Protein AF-A0A7S1LS55-F1 (afdb_monomer)

pLDDT: mean 74.03, std 19.39, range [29.3, 93.5]

Solvent-accessible surface area (backbone atoms only — not comparable to full-atom values): 8726 Å² total; per-residue (Å²): 133,83,86,48,43,22,37,32,33,53,83,70,71,57,70,59,70,46,74,36,46,82,55,98,75,24,33,38,34,75,44,79,63,39,38,73,81,25,34,35,39,37,18,38,73,71,35,70,59,25,20,36,29,41,73,39,68,57,33,37,95,83,53,88,68,47,74,35,65,69,25,69,66,87,80,69,39,18,35,37,39,69,65,53,61,85,85,44,38,31,31,39,40,37,35,34,71,93,81,41,82,66,50,75,50,70,46,58,61,89,47,82,69,77,67,92,59,79,59,87,80,78,57,75,96,80,66,94,77,68,53,71,60,50,55,59,64,72,52,73,77,83,79,81,78,131

Structure (mmCIF, N/CA/C/O backbone):
data_AF-A0A7S1LS55-F1
#
_entry.id   AF-A0A7S1LS55-F1
#
loop_
_atom_site.group_PDB
_atom_site.id
_atom_site.type_symbol
_atom_site.label_atom_id
_atom_site.label_alt_id
_atom_site.label_comp_id
_atom_site.label_asym_id
_atom_site.label_entity_id
_atom_site.label_seq_id
_atom_site.pdbx_PDB_ins_code
_atom_site.Cartn_x
_atom_site.Cartn_y
_atom_site.Cartn_z
_atom_site.occupancy
_atom_site.B_iso_or_equiv
_atom_site.auth_seq_id
_atom_site.auth_comp_id
_atom_site.auth_asym_id
_atom_site.auth_atom_id
_atom_site.pdbx_PDB_model_num
ATOM 1 N N . MET A 1 1 ? 18.193 -0.496 -14.206 1.00 49.25 1 MET A N 1
ATOM 2 C CA . MET A 1 1 ? 17.376 0.625 -13.694 1.00 49.25 1 MET A CA 1
ATOM 3 C C . MET A 1 1 ? 16.596 0.085 -12.510 1.00 49.25 1 MET A C 1
ATOM 5 O O . MET A 1 1 ? 16.173 -1.061 -12.589 1.00 49.25 1 MET A O 1
ATOM 9 N N . ALA A 1 2 ? 16.525 0.814 -11.398 1.00 66.56 2 ALA A N 1
ATOM 10 C CA . ALA A 1 2 ? 15.700 0.396 -10.267 1.00 66.56 2 ALA A CA 1
ATOM 11 C C . ALA A 1 2 ? 14.230 0.672 -10.606 1.00 66.56 2 ALA A C 1
ATOM 13 O O . ALA A 1 2 ? 13.935 1.743 -11.135 1.00 66.56 2 ALA A O 1
ATOM 14 N N . ASP A 1 3 ? 13.346 -0.282 -10.327 1.00 82.81 3 ASP A N 1
ATOM 15 C CA . ASP A 1 3 ? 11.907 -0.099 -10.523 1.00 82.81 3 ASP A CA 1
ATOM 16 C C . ASP A 1 3 ? 11.391 1.005 -9.597 1.00 82.81 3 ASP A C 1
ATOM 18 O O . ASP A 1 3 ? 11.853 1.129 -8.455 1.00 82.81 3 ASP A O 1
ATOM 22 N N . LYS A 1 4 ? 10.433 1.806 -10.065 1.00 90.06 4 LYS A N 1
ATOM 23 C CA . LYS A 1 4 ? 9.734 2.763 -9.205 1.00 90.06 4 LYS A CA 1
ATOM 24 C C . LYS A 1 4 ? 8.381 2.199 -8.816 1.00 90.06 4 LYS A C 1
ATOM 26 O O . LYS A 1 4 ? 7.692 1.597 -9.633 1.00 90.06 4 LYS A O 1
ATOM 31 N N . PHE A 1 5 ? 7.989 2.402 -7.567 1.00 92.19 5 PHE A N 1
ATOM 32 C CA . PHE A 1 5 ? 6.660 2.037 -7.097 1.00 92.19 5 PHE A CA 1
ATOM 33 C C . PHE A 1 5 ? 5.943 3.283 -6.617 1.00 92.19 5 PHE A C 1
ATOM 35 O O . PHE A 1 5 ? 6.540 4.158 -5.993 1.00 92.19 5 PHE A O 1
ATOM 42 N N . TYR A 1 6 ? 4.656 3.347 -6.916 1.00 93.50 6 TYR A N 1
ATOM 43 C CA . TYR A 1 6 ? 3.782 4.445 -6.553 1.00 93.50 6 TYR A CA 1
ATOM 44 C C . TYR A 1 6 ? 2.569 3.887 -5.834 1.00 93.50 6 TYR A C 1
ATOM 46 O O . TYR A 1 6 ? 2.048 2.849 -6.225 1.00 93.50 6 TYR A O 1
ATOM 54 N N . ILE A 1 7 ? 2.095 4.570 -4.804 1.00 91.88 7 ILE A N 1
ATOM 55 C CA . ILE A 1 7 ? 0.824 4.265 -4.164 1.00 91.88 7 ILE A CA 1
ATOM 56 C C . ILE A 1 7 ? -0.259 5.173 -4.731 1.00 91.88 7 ILE A C 1
ATOM 58 O O . ILE A 1 7 ? -0.052 6.373 -4.903 1.00 91.88 7 ILE A O 1
ATOM 62 N N . VAL A 1 8 ? -1.421 4.602 -5.001 1.00 91.56 8 VAL A N 1
ATOM 63 C CA . VAL A 1 8 ? -2.639 5.333 -5.354 1.00 91.56 8 VAL A CA 1
ATOM 64 C C . VAL A 1 8 ? -3.723 4.964 -4.363 1.00 91.56 8 VAL A C 1
ATOM 66 O O . VAL A 1 8 ? -3.744 3.843 -3.855 1.00 91.56 8 VAL A O 1
ATOM 69 N N . SER A 1 9 ? -4.616 5.903 -4.071 1.00 89.06 9 SER A N 1
ATOM 70 C CA . SER A 1 9 ? -5.675 5.689 -3.089 1.00 89.06 9 SER A CA 1
ATOM 71 C C . SER A 1 9 ? -7.037 6.099 -3.623 1.00 89.06 9 SER A C 1
ATOM 73 O O . SER A 1 9 ? -7.148 6.997 -4.453 1.00 89.06 9 SER A O 1
ATOM 75 N N . SER A 1 10 ? -8.098 5.499 -3.094 1.00 87.94 10 SER A N 1
ATOM 76 C CA . SER A 1 10 ? -9.466 5.917 -3.402 1.00 87.94 10 SER A CA 1
ATOM 77 C C . SER A 1 10 ? -9.829 7.275 -2.787 1.00 87.94 10 SER A C 1
ATOM 79 O O . SER A 1 10 ? -10.863 7.840 -3.135 1.00 87.94 10 SER A O 1
ATOM 81 N N . LYS A 1 11 ? -8.995 7.819 -1.884 1.00 83.31 11 LYS A N 1
ATOM 82 C CA . LYS A 1 11 ? -9.228 9.084 -1.158 1.00 83.31 11 LYS A CA 1
ATOM 83 C C . LYS A 1 11 ? -9.503 10.270 -2.055 1.00 83.31 11 LYS A C 1
ATOM 85 O O . LYS A 1 11 ? -10.341 11.107 -1.742 1.00 83.31 11 LYS A O 1
ATOM 90 N N . ASP A 1 12 ? -8.819 10.314 -3.174 1.00 81.75 12 ASP A N 1
ATOM 91 C CA . ASP A 1 12 ? -8.899 11.383 -4.150 1.00 81.75 12 ASP A CA 1
ATOM 92 C C . ASP A 1 12 ? -9.384 10.865 -5.515 1.00 81.75 12 ASP A C 1
ATOM 94 O O . ASP A 1 12 ? -9.180 11.496 -6.553 1.00 81.75 12 ASP A O 1
ATOM 98 N N . GLY A 1 13 ? -10.042 9.700 -5.511 1.00 82.94 13 GLY A N 1
ATOM 99 C CA . GLY A 1 13 ? -10.526 9.041 -6.717 1.00 82.94 13 GLY A CA 1
ATOM 100 C C . GLY A 1 13 ? -9.404 8.486 -7.595 1.00 82.94 13 GLY A C 1
ATOM 101 O O . GLY A 1 13 ? -9.545 8.525 -8.815 1.00 82.94 13 GLY A O 1
ATOM 102 N N . TRP A 1 14 ? -8.317 7.981 -6.996 1.00 85.81 14 TRP A N 1
ATOM 103 C CA . TRP A 1 14 ? -7.191 7.341 -7.692 1.00 85.81 14 TRP A CA 1
ATOM 104 C C . TRP A 1 14 ? -6.383 8.282 -8.601 1.00 85.81 14 TRP A C 1
ATOM 106 O O . TRP A 1 14 ? -5.776 7.834 -9.571 1.00 85.81 14 TRP A O 1
ATOM 116 N N . LYS A 1 15 ? -6.386 9.591 -8.313 1.00 82.69 15 LYS A N 1
ATOM 117 C CA . LYS A 1 15 ? -5.747 10.614 -9.163 1.00 82.69 15 LYS A CA 1
ATOM 118 C C . LYS A 1 15 ? -4.317 10.944 -8.745 1.00 82.69 15 LYS A C 1
ATOM 120 O O . LYS A 1 15 ? -3.484 11.251 -9.593 1.00 82.69 15 LYS A O 1
ATOM 125 N N . SER A 1 16 ? -4.037 10.904 -7.451 1.00 86.00 16 SER A N 1
ATOM 126 C CA . SER A 1 16 ? -2.758 11.266 -6.856 1.00 86.00 16 SER A CA 1
ATOM 127 C C . SER A 1 16 ? -1.941 10.015 -6.632 1.00 86.00 16 SER A C 1
ATOM 129 O O . SER A 1 16 ? -2.423 8.995 -6.136 1.00 86.00 16 SER A O 1
ATOM 131 N N . MET A 1 17 ? -0.667 10.138 -6.975 1.00 89.94 17 MET A N 1
ATOM 132 C CA . MET A 1 17 ? 0.310 9.074 -6.870 1.00 89.94 17 MET A CA 1
ATOM 133 C C . MET A 1 17 ? 1.363 9.498 -5.857 1.00 89.94 17 MET A C 1
ATOM 135 O O . MET A 1 17 ? 2.008 10.533 -6.015 1.00 89.94 17 MET A O 1
ATOM 139 N N . GLY A 1 18 ? 1.528 8.711 -4.803 1.00 91.25 18 GLY A N 1
ATOM 140 C CA . GLY A 1 18 ? 2.614 8.870 -3.849 1.00 91.25 18 GLY A CA 1
ATOM 141 C C . GLY A 1 18 ? 3.799 8.009 -4.259 1.00 91.25 18 GLY A C 1
ATOM 142 O O . GLY A 1 18 ? 3.672 6.792 -4.309 1.00 91.25 18 GLY A O 1
ATOM 143 N N . GLU A 1 19 ? 4.952 8.601 -4.551 1.00 93.50 19 GLU A N 1
ATOM 144 C CA . GLU A 1 19 ? 6.159 7.814 -4.833 1.00 93.50 19 GLU A CA 1
ATOM 145 C C . GLU A 1 19 ? 6.618 7.067 -3.573 1.00 93.50 19 GLU A C 1
ATOM 147 O O . GLU A 1 19 ? 6.687 7.640 -2.483 1.00 93.50 19 GLU A O 1
ATOM 152 N N . MET A 1 20 ? 6.913 5.774 -3.718 1.00 92.38 20 MET A N 1
ATOM 153 C CA . MET A 1 20 ? 7.520 4.973 -2.664 1.00 92.38 20 MET A CA 1
ATOM 154 C C . MET A 1 20 ? 9.043 5.091 -2.743 1.00 92.38 20 MET A C 1
ATOM 156 O O . MET A 1 20 ? 9.647 4.889 -3.796 1.00 92.38 20 MET A O 1
ATOM 160 N N . THR A 1 21 ? 9.683 5.326 -1.604 1.00 92.00 21 THR A N 1
ATOM 161 C CA . THR A 1 21 ? 11.138 5.453 -1.510 1.00 92.00 21 THR A CA 1
ATOM 162 C C . THR A 1 21 ? 11.763 4.110 -1.156 1.00 92.00 21 THR A C 1
ATOM 164 O O . THR A 1 21 ? 11.363 3.469 -0.184 1.00 92.00 21 THR A O 1
ATOM 167 N N . TRP A 1 22 ? 12.778 3.680 -1.907 1.00 88.75 22 TRP A N 1
ATOM 168 C CA . TRP A 1 22 ? 13.575 2.507 -1.540 1.00 88.75 22 TRP A CA 1
ATOM 169 C C . TRP A 1 22 ? 14.421 2.801 -0.295 1.00 88.75 22 TRP A C 1
ATOM 171 O O . TRP A 1 22 ? 15.271 3.690 -0.308 1.00 88.75 22 TRP A O 1
ATOM 181 N N . SER A 1 23 ? 14.199 2.055 0.786 1.00 84.56 23 SER A N 1
ATOM 182 C CA . SER A 1 23 ? 14.912 2.208 2.053 1.00 84.56 23 SER A CA 1
ATOM 183 C C . SER A 1 23 ? 15.020 0.874 2.791 1.00 84.56 23 SER A C 1
ATOM 185 O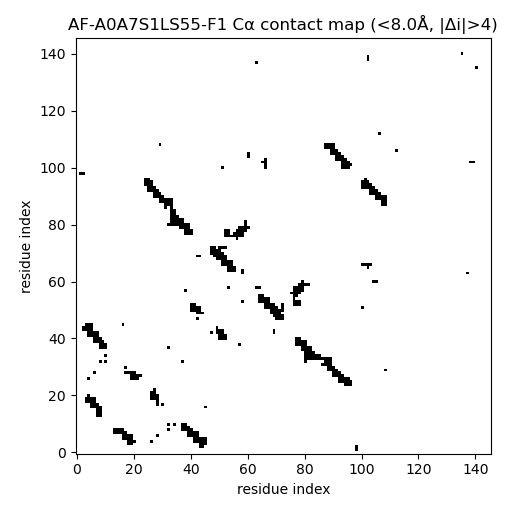 O . SER A 1 23 ? 14.037 0.148 2.942 1.00 84.56 23 SER A O 1
ATOM 187 N N . ALA A 1 24 ? 16.228 0.549 3.262 1.00 81.12 24 ALA A N 1
ATOM 188 C CA . ALA A 1 24 ? 16.514 -0.659 4.045 1.00 81.12 24 ALA A CA 1
ATOM 189 C C . ALA A 1 24 ? 16.028 -1.979 3.398 1.00 81.12 24 ALA A C 1
ATOM 191 O O . ALA A 1 24 ? 15.586 -2.891 4.090 1.00 81.12 24 ALA A O 1
ATOM 192 N N . GLY A 1 25 ? 16.102 -2.090 2.064 1.00 82.25 25 GLY A N 1
ATOM 193 C CA . GLY A 1 25 ? 15.736 -3.314 1.335 1.00 82.25 25 GLY A CA 1
ATOM 194 C C . GLY A 1 25 ? 14.249 -3.458 0.980 1.00 82.25 25 GLY A C 1
ATOM 195 O O . GLY A 1 25 ? 13.847 -4.516 0.496 1.00 82.25 25 GLY A O 1
ATOM 196 N N . ALA A 1 26 ? 13.441 -2.418 1.197 1.00 89.00 26 ALA A N 1
ATOM 197 C CA . ALA A 1 26 ? 12.026 -2.379 0.837 1.00 89.00 26 ALA A CA 1
ATOM 198 C C . ALA A 1 26 ? 11.631 -0.997 0.292 1.00 89.00 26 ALA A C 1
ATOM 200 O O . ALA A 1 26 ? 12.297 0.002 0.556 1.00 89.00 26 ALA A O 1
ATOM 201 N N . TYR A 1 27 ? 10.530 -0.923 -0.450 1.00 90.50 27 TYR A N 1
ATOM 202 C CA . TYR A 1 27 ? 9.905 0.347 -0.814 1.00 90.50 27 TYR A CA 1
ATOM 203 C C . TYR A 1 27 ? 8.996 0.797 0.321 1.00 90.50 27 TYR A C 1
ATOM 205 O O . TYR A 1 27 ? 8.198 0.012 0.828 1.00 90.50 27 TYR A O 1
ATOM 213 N N . ARG A 1 28 ? 9.105 2.061 0.721 1.00 91.94 28 ARG A N 1
ATOM 214 C CA . ARG A 1 28 ? 8.330 2.637 1.818 1.00 91.94 28 ARG A CA 1
ATOM 215 C C . ARG A 1 28 ? 7.592 3.875 1.353 1.00 91.94 28 ARG A C 1
ATOM 217 O O . ARG A 1 28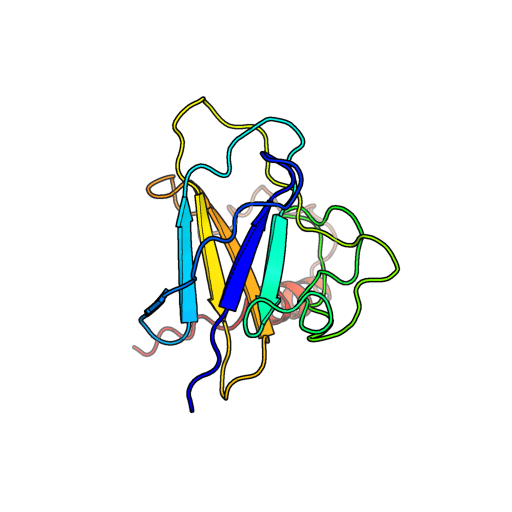 ? 8.158 4.725 0.673 1.00 91.94 28 ARG A O 1
ATOM 224 N N . TYR A 1 29 ? 6.347 3.995 1.774 1.00 92.00 29 TYR A N 1
ATOM 225 C CA . TYR A 1 29 ? 5.552 5.198 1.621 1.00 92.00 29 TYR A CA 1
ATOM 226 C C . TYR A 1 29 ? 5.018 5.616 2.980 1.00 92.00 29 TYR A C 1
ATOM 228 O O . TYR A 1 29 ? 4.619 4.776 3.778 1.00 92.00 29 TYR A O 1
ATOM 236 N N . SER A 1 30 ? 5.010 6.915 3.252 1.00 89.44 30 SER A N 1
ATOM 237 C CA . SER A 1 30 ? 4.401 7.478 4.451 1.00 89.44 30 SER A CA 1
ATOM 238 C C . SER A 1 30 ? 3.497 8.621 4.037 1.00 89.44 30 SER A C 1
ATOM 240 O O . SER A 1 30 ? 3.978 9.624 3.512 1.00 89.44 30 SER A O 1
ATOM 242 N N . GLY A 1 31 ? 2.198 8.482 4.276 1.00 85.69 31 GLY A N 1
ATOM 243 C CA . GLY A 1 31 ? 1.242 9.510 3.892 1.00 85.69 31 GLY A CA 1
ATOM 244 C C . GLY A 1 31 ? -0.106 9.405 4.598 1.00 85.69 31 GLY A C 1
ATOM 245 O O . GLY A 1 31 ? -0.391 8.413 5.275 1.00 85.69 31 GLY A O 1
ATOM 246 N N . PRO A 1 32 ? -0.946 10.442 4.463 1.00 81.69 32 PRO A N 1
ATOM 247 C CA . PRO A 1 32 ? -2.265 10.500 5.079 1.00 81.69 32 PRO A CA 1
ATOM 248 C C . PRO A 1 32 ? -3.263 9.648 4.283 1.00 81.69 32 PRO A C 1
ATOM 250 O O . PRO A 1 32 ? -4.091 10.173 3.531 1.00 81.69 32 PRO A O 1
ATOM 253 N N . LEU A 1 33 ? -3.178 8.329 4.452 1.00 75.88 33 LEU A N 1
ATOM 254 C CA . LEU A 1 33 ? -4.087 7.356 3.839 1.00 75.88 33 LEU A CA 1
ATOM 255 C C . LEU A 1 33 ? -5.331 7.063 4.703 1.00 75.88 33 LEU A C 1
ATOM 257 O O . LEU A 1 33 ? -6.188 6.268 4.331 1.00 75.88 33 LEU A O 1
ATOM 261 N N . THR A 1 34 ? -5.438 7.715 5.858 1.00 64.44 34 THR A N 1
ATOM 262 C CA . THR A 1 34 ? -6.490 7.521 6.856 1.00 64.44 34 THR A CA 1
ATOM 263 C C . THR A 1 34 ? -7.738 8.312 6.495 1.00 64.44 34 THR A C 1
ATOM 265 O O . THR A 1 34 ? -7.899 9.492 6.801 1.00 64.44 34 THR A O 1
ATOM 268 N N . ALA A 1 35 ? -8.651 7.653 5.804 1.00 68.44 35 ALA A N 1
ATOM 269 C CA . ALA A 1 35 ? -10.040 8.061 5.793 1.00 68.44 35 ALA A CA 1
ATOM 270 C C . ALA A 1 35 ? -10.906 6.789 5.862 1.00 68.44 35 ALA A C 1
ATOM 272 O O . ALA A 1 35 ? -10.477 5.725 5.399 1.00 68.44 35 ALA A O 1
ATOM 273 N N . PRO A 1 36 ? -12.107 6.851 6.458 1.00 67.50 36 PRO A N 1
ATOM 274 C CA . PRO A 1 36 ? -12.944 5.673 6.658 1.00 67.50 36 PRO A CA 1
ATOM 275 C C . PRO A 1 36 ? -13.374 5.033 5.333 1.00 67.50 36 PRO A C 1
ATOM 277 O O . PRO A 1 36 ? -13.962 5.688 4.478 1.00 67.50 36 PRO A O 1
ATOM 280 N N . GLY A 1 37 ? -13.098 3.733 5.181 1.00 72.12 37 GLY A N 1
ATOM 281 C CA . GLY A 1 37 ? -13.508 2.946 4.012 1.00 72.12 37 GLY A CA 1
ATOM 282 C C . GLY A 1 37 ? -12.639 3.137 2.768 1.00 72.12 37 GLY A C 1
ATOM 283 O O . GLY A 1 37 ? -13.023 2.666 1.696 1.00 72.12 37 GLY A O 1
ATOM 284 N N . HIS A 1 38 ? -11.488 3.799 2.900 1.00 84.88 38 HIS A N 1
ATOM 285 C CA . HIS A 1 38 ? -10.578 4.011 1.787 1.00 84.88 38 HIS A CA 1
ATOM 286 C C . HIS A 1 38 ? -9.707 2.799 1.490 1.00 84.88 38 HIS A C 1
ATOM 288 O O . HIS A 1 38 ? -9.464 1.925 2.322 1.00 84.88 38 HIS A O 1
ATOM 294 N N . GLU A 1 39 ? -9.249 2.772 0.251 1.00 89.88 39 GLU A N 1
ATOM 295 C CA . GLU A 1 39 ? -8.503 1.676 -0.325 1.00 89.88 39 GLU A CA 1
ATOM 296 C C . GLU A 1 39 ? -7.268 2.216 -1.015 1.00 89.88 39 GLU A C 1
ATOM 298 O O . GLU A 1 39 ? -7.245 3.370 -1.453 1.00 89.88 39 GLU A O 1
ATOM 303 N N . PHE A 1 40 ? -6.252 1.375 -1.142 1.00 91.25 40 PHE A N 1
ATOM 304 C CA . PHE A 1 40 ? -5.065 1.712 -1.903 1.00 91.25 40 PHE A CA 1
ATOM 305 C C . PHE A 1 40 ? -4.616 0.567 -2.799 1.00 91.25 40 PHE A C 1
ATOM 307 O O . PHE A 1 40 ? -4.987 -0.595 -2.617 1.00 91.25 40 PHE A O 1
ATOM 314 N N . GLN A 1 41 ? -3.813 0.932 -3.790 1.00 91.88 41 GLN A N 1
ATOM 315 C CA . GLN A 1 41 ? -3.130 0.032 -4.706 1.00 91.88 41 GLN A CA 1
ATOM 316 C C . GLN A 1 41 ? -1.711 0.539 -4.927 1.00 91.88 41 GLN A C 1
ATOM 318 O O . GLN A 1 41 ? -1.409 1.711 -4.693 1.00 91.88 41 GLN A O 1
ATOM 323 N N . VAL A 1 42 ? -0.841 -0.349 -5.393 1.00 92.25 42 VAL A N 1
ATOM 324 C CA . VAL A 1 42 ? 0.538 -0.013 -5.716 1.00 92.25 42 VAL A CA 1
ATOM 325 C C . VAL A 1 42 ? 0.733 -0.201 -7.210 1.00 92.25 42 VAL A C 1
ATOM 327 O O . VAL A 1 42 ? 0.378 -1.237 -7.755 1.00 92.25 42 VAL A O 1
ATOM 330 N N . LEU A 1 43 ? 1.299 0.792 -7.879 1.00 92.62 43 LEU A N 1
ATOM 331 C CA . LEU A 1 43 ? 1.574 0.789 -9.308 1.00 92.62 43 LEU A CA 1
ATOM 332 C C . LEU A 1 43 ? 3.080 0.757 -9.529 1.00 92.62 43 LEU A C 1
ATOM 334 O O . LEU A 1 43 ? 3.816 1.591 -8.996 1.00 92.62 43 LEU A O 1
ATOM 338 N N . ARG A 1 44 ? 3.543 -0.194 -10.334 1.00 91.19 44 ARG A N 1
ATOM 339 C CA . ARG A 1 44 ? 4.913 -0.203 -10.840 1.00 91.19 44 ARG A CA 1
ATOM 340 C C . ARG A 1 44 ? 5.047 0.822 -11.964 1.00 91.19 44 ARG A C 1
ATOM 342 O O . ARG A 1 44 ? 4.198 0.885 -12.847 1.00 91.19 44 ARG A O 1
ATOM 349 N N . ASP A 1 45 ? 6.088 1.644 -11.888 1.00 89.94 45 ASP A N 1
ATOM 350 C CA . ASP A 1 45 ? 6.429 2.721 -12.829 1.00 89.94 45 ASP A CA 1
ATOM 351 C C . ASP A 1 45 ? 5.282 3.713 -13.100 1.00 89.94 45 ASP A C 1
ATOM 353 O O . ASP A 1 45 ? 5.280 4.452 -14.079 1.00 89.94 45 ASP A O 1
ATOM 357 N N . GLY A 1 46 ? 4.303 3.741 -12.194 1.00 86.75 46 GLY A N 1
ATOM 358 C CA . GLY A 1 46 ? 3.127 4.595 -12.257 1.00 86.75 46 GLY A CA 1
ATOM 359 C C . GLY A 1 46 ? 2.093 4.184 -13.306 1.00 86.75 46 GLY A C 1
ATOM 360 O O . GLY A 1 46 ? 1.162 4.939 -13.573 1.00 86.75 46 GLY A O 1
ATOM 361 N N . ALA A 1 47 ? 2.230 2.994 -13.885 1.00 87.69 47 ALA A N 1
ATOM 362 C CA . ALA A 1 47 ? 1.349 2.513 -14.934 1.00 87.69 47 ALA A CA 1
ATOM 363 C C . ALA A 1 47 ? 0.245 1.607 -14.358 1.00 87.69 47 ALA A C 1
ATOM 365 O O . ALA A 1 47 ? 0.484 0.788 -13.466 1.00 87.69 47 ALA A O 1
ATOM 366 N N . SER A 1 48 ? -0.988 1.754 -14.852 1.00 80.88 48 SER A N 1
ATOM 367 C CA . SER A 1 48 ? -2.156 0.992 -14.374 1.00 80.88 48 SER A CA 1
ATOM 368 C C . SER A 1 48 ? -2.131 -0.485 -14.789 1.00 80.88 48 SER A C 1
ATOM 370 O O . SER A 1 48 ? -2.739 -1.329 -14.132 1.00 80.88 48 SER A O 1
ATOM 372 N N . ASP A 1 49 ? -1.398 -0.813 -15.851 1.00 85.44 49 ASP A N 1
ATOM 373 C CA . ASP A 1 49 ? -1.067 -2.172 -16.284 1.00 85.44 49 ASP A CA 1
ATOM 374 C C . ASP A 1 49 ? 0.084 -2.793 -15.470 1.00 85.44 49 ASP A C 1
ATOM 376 O O . ASP A 1 49 ? 0.295 -4.002 -15.525 1.00 85.44 49 ASP A O 1
ATOM 380 N N . GLY A 1 50 ? 0.783 -1.987 -14.667 1.00 88.44 50 GLY A N 1
ATOM 381 C CA . GLY A 1 50 ? 1.804 -2.394 -13.706 1.00 88.44 50 GLY A CA 1
ATOM 382 C C . GLY A 1 50 ? 1.284 -2.534 -12.273 1.00 88.44 50 GLY A C 1
ATOM 383 O O . GLY A 1 50 ? 2.080 -2.473 -11.333 1.00 88.44 50 GLY A O 1
ATOM 384 N N . ALA A 1 51 ? -0.027 -2.689 -12.071 1.00 90.88 51 ALA A N 1
ATOM 385 C CA . ALA A 1 51 ? -0.614 -2.723 -10.738 1.00 90.88 51 ALA A CA 1
ATOM 386 C C . ALA A 1 51 ? -0.223 -3.992 -9.965 1.00 90.88 51 ALA A C 1
ATOM 388 O O . ALA A 1 51 ? -0.334 -5.117 -10.455 1.00 90.88 51 ALA A O 1
ATOM 389 N N . VAL A 1 52 ? 0.207 -3.797 -8.725 1.00 90.69 52 VAL A N 1
ATOM 390 C CA . VAL A 1 52 ? 0.358 -4.823 -7.699 1.00 90.69 52 VAL A CA 1
ATOM 391 C C . VAL A 1 52 ? -0.870 -4.732 -6.803 1.00 90.69 52 VAL A C 1
ATOM 393 O O . VAL A 1 52 ? -1.221 -3.651 -6.325 1.00 90.69 52 VAL A O 1
ATOM 396 N N . TYR A 1 53 ? -1.531 -5.863 -6.590 1.00 91.50 53 TYR A N 1
ATOM 397 C CA . TYR A 1 53 ? -2.805 -5.933 -5.878 1.00 91.50 53 TYR A CA 1
ATOM 398 C C . TYR A 1 53 ? -2.923 -7.248 -5.093 1.00 91.50 53 TYR A C 1
ATOM 400 O O . TYR A 1 53 ? -2.198 -8.204 -5.379 1.00 91.50 53 TYR A O 1
ATOM 408 N N . PRO A 1 54 ? -3.796 -7.330 -4.078 1.00 91.12 54 PRO A N 1
ATOM 409 C CA . PRO A 1 54 ? -3.999 -8.564 -3.328 1.00 91.12 54 PRO A CA 1
ATOM 410 C C . PRO A 1 54 ? -4.824 -9.586 -4.120 1.00 91.12 54 PRO A C 1
ATOM 412 O O . PRO A 1 54 ? -5.633 -9.238 -4.971 1.00 91.12 54 PRO A O 1
ATOM 415 N N . SER A 1 55 ? -4.683 -10.871 -3.801 1.00 85.94 55 SER A N 1
ATOM 416 C CA . SER A 1 55 ? -5.502 -11.944 -4.387 1.00 85.94 55 SER A CA 1
ATOM 417 C C . SER A 1 55 ? -6.966 -11.944 -3.945 1.00 85.94 55 SER A C 1
ATOM 419 O O . SER A 1 55 ? -7.746 -12.753 -4.436 1.00 85.94 55 SER A O 1
ATOM 421 N N . VAL A 1 56 ? -7.321 -11.097 -2.982 1.00 86.56 56 VAL A N 1
ATOM 422 C CA . VAL A 1 56 ? -8.669 -10.951 -2.427 1.00 86.56 56 VAL A CA 1
ATOM 423 C C . VAL A 1 56 ? -9.084 -9.492 -2.527 1.00 86.56 56 VAL A C 1
ATOM 425 O O . VAL A 1 56 ? -8.244 -8.597 -2.531 1.00 86.56 56 VAL A O 1
ATOM 428 N N . GLN A 1 57 ? -10.378 -9.231 -2.669 1.00 88.31 57 GLN A N 1
ATOM 429 C CA . GLN A 1 57 ? -10.885 -7.863 -2.735 1.00 88.31 57 GLN A CA 1
ATOM 430 C C . GLN A 1 57 ? -10.870 -7.218 -1.343 1.00 88.31 57 GLN A C 1
ATOM 432 O O . GLN A 1 57 ? -11.162 -7.898 -0.363 1.00 88.31 57 GLN A O 1
ATOM 437 N N . ARG A 1 58 ? -10.554 -5.917 -1.268 1.00 85.12 58 ARG A N 1
ATOM 438 C CA . ARG A 1 58 ? -10.515 -5.134 -0.019 1.00 85.12 58 ARG A CA 1
ATOM 439 C C . ARG A 1 58 ? -9.708 -5.817 1.093 1.00 85.12 58 ARG A C 1
ATOM 441 O O . ARG A 1 58 ? -10.177 -5.937 2.220 1.00 85.12 58 ARG A O 1
ATOM 448 N N . ALA A 1 59 ? -8.504 -6.282 0.769 1.00 86.94 59 ALA A N 1
ATOM 449 C CA . ALA A 1 59 ? -7.661 -7.000 1.719 1.00 86.94 59 ALA A CA 1
ATOM 450 C C . ALA A 1 59 ? -7.251 -6.084 2.879 1.00 86.94 59 ALA A C 1
ATOM 452 O O . ALA A 1 59 ? -6.531 -5.108 2.672 1.00 86.94 59 ALA A O 1
ATOM 453 N N . ASP A 1 60 ? -7.706 -6.389 4.088 1.00 84.12 60 ASP A N 1
ATOM 454 C CA . ASP A 1 60 ? -7.244 -5.740 5.316 1.00 84.12 60 ASP A CA 1
ATOM 455 C C . ASP A 1 60 ? -5.944 -6.408 5.849 1.00 84.12 60 ASP A C 1
ATOM 457 O O . ASP A 1 60 ? -5.529 -7.446 5.320 1.00 84.12 60 ASP A O 1
ATOM 461 N N . PRO A 1 61 ? -5.272 -5.841 6.876 1.00 78.69 61 PRO A N 1
ATOM 462 C CA . PRO A 1 61 ? -4.031 -6.404 7.427 1.00 78.69 61 PRO A CA 1
ATOM 463 C C . PRO A 1 61 ? -4.159 -7.8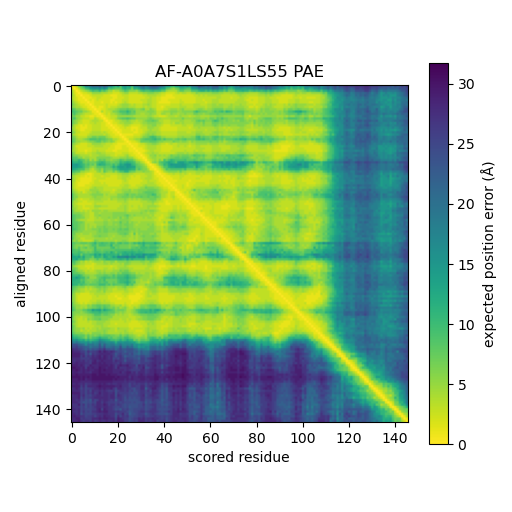06 8.043 1.00 78.69 61 PRO A C 1
ATOM 465 O O . PRO A 1 61 ? -3.156 -8.503 8.189 1.00 78.69 61 PRO A O 1
ATOM 468 N N . PHE A 1 62 ? -5.364 -8.208 8.446 1.00 77.69 62 PHE A N 1
ATOM 469 C CA . PHE A 1 62 ? -5.662 -9.483 9.101 1.00 77.69 62 PHE A CA 1
ATOM 470 C C . PHE A 1 62 ? -6.153 -10.541 8.108 1.00 77.69 62 PHE A C 1
ATOM 472 O O . PHE A 1 62 ? -6.060 -11.741 8.375 1.00 77.69 62 PHE A O 1
ATOM 479 N N . THR A 1 63 ? -6.640 -10.117 6.943 1.00 77.75 63 THR A N 1
ATOM 480 C CA . THR A 1 63 ? -7.057 -11.012 5.870 1.00 77.75 63 THR A CA 1
ATOM 481 C C . THR A 1 63 ? -5.838 -11.591 5.151 1.00 77.75 63 THR A C 1
ATOM 483 O O . THR A 1 63 ? -5.068 -10.883 4.498 1.00 77.75 63 THR A O 1
ATOM 486 N N . ALA A 1 64 ? -5.686 -12.916 5.216 1.00 78.19 64 ALA A N 1
ATOM 487 C CA . ALA A 1 64 ? -4.647 -13.632 4.486 1.00 78.19 64 ALA A CA 1
ATOM 488 C C . ALA A 1 64 ? -4.811 -13.440 2.970 1.00 78.19 64 ALA A C 1
ATOM 490 O O . ALA A 1 64 ? -5.857 -13.740 2.392 1.00 78.19 64 ALA A O 1
ATOM 491 N N . HIS A 1 65 ? -3.759 -12.959 2.313 1.00 83.06 65 HIS A N 1
ATOM 492 C CA . HIS A 1 65 ? -3.762 -12.704 0.880 1.00 83.06 65 HIS A CA 1
ATOM 493 C C . HIS A 1 65 ? -2.375 -12.917 0.275 1.00 83.06 65 HIS A C 1
ATOM 495 O O . HIS A 1 65 ? -1.355 -12.869 0.958 1.00 83.06 65 HIS A O 1
ATOM 501 N N . THR A 1 66 ? -2.340 -13.152 -1.034 1.00 84.00 66 THR A N 1
ATOM 502 C CA . THR A 1 66 ? -1.096 -13.218 -1.813 1.00 84.00 66 THR A CA 1
ATOM 503 C C . THR A 1 66 ? -0.993 -11.997 -2.712 1.00 84.00 66 THR A C 1
ATOM 505 O O . THR A 1 66 ? -2.014 -11.489 -3.177 1.00 84.00 66 THR A O 1
ATOM 508 N N . LEU A 1 67 ? 0.224 -11.517 -2.969 1.00 87.75 67 LEU A N 1
ATOM 509 C CA . LEU A 1 67 ? 0.432 -10.439 -3.932 1.00 87.75 67 LEU A CA 1
ATOM 510 C C . LEU A 1 67 ? 0.251 -10.986 -5.352 1.00 87.75 67 LEU A C 1
ATOM 512 O O . LEU A 1 67 ? 0.769 -12.047 -5.710 1.00 87.75 67 LEU A O 1
ATOM 516 N N . LYS A 1 68 ? -0.500 -10.246 -6.157 1.00 87.00 68 LYS A N 1
ATOM 517 C CA . LYS A 1 68 ? -0.725 -10.467 -7.582 1.00 87.00 68 LYS A CA 1
ATOM 518 C C . LYS A 1 68 ? -0.192 -9.269 -8.364 1.00 87.00 68 LYS A C 1
ATOM 520 O O . LYS A 1 68 ? -0.032 -8.176 -7.822 1.00 87.00 68 LYS A O 1
ATOM 525 N N . GLY A 1 69 ? 0.093 -9.500 -9.642 1.00 85.00 69 GLY A N 1
ATOM 526 C CA . GLY A 1 69 ? 0.763 -8.533 -10.506 1.00 85.00 69 GLY A CA 1
ATOM 527 C C . GLY A 1 69 ? 2.298 -8.606 -10.428 1.00 85.00 69 GLY A C 1
ATOM 528 O O . GLY A 1 69 ? 2.840 -9.570 -9.878 1.00 85.00 69 GLY A O 1
ATOM 529 N N . PRO A 1 70 ? 3.020 -7.622 -10.996 1.00 85.25 70 PRO A N 1
ATOM 530 C CA . PRO A 1 70 ? 2.495 -6.441 -11.692 1.00 85.25 70 PRO A CA 1
ATOM 531 C C . PRO A 1 70 ? 1.695 -6.833 -12.944 1.00 85.25 70 PRO A C 1
ATOM 533 O O . PRO A 1 70 ? 2.153 -7.656 -13.735 1.00 85.25 70 PRO A O 1
ATOM 536 N N . GLY A 1 71 ? 0.479 -6.307 -13.084 1.00 85.31 71 GLY A N 1
ATOM 537 C CA . GLY A 1 71 ? -0.427 -6.635 -14.185 1.00 85.31 71 GLY A CA 1
ATOM 538 C C . GLY A 1 71 ? -1.716 -5.813 -14.146 1.00 85.31 71 GLY A C 1
ATOM 539 O O . GLY A 1 71 ? -1.949 -5.036 -13.221 1.00 85.31 71 GLY A O 1
ATOM 540 N N . LYS A 1 72 ? -2.587 -6.006 -15.139 1.00 82.50 72 LYS A N 1
ATOM 541 C CA . LYS A 1 72 ? -3.877 -5.312 -15.218 1.00 82.50 72 LYS A CA 1
ATOM 542 C C . LYS A 1 72 ? -4.829 -5.799 -14.118 1.00 82.50 72 LYS A C 1
ATOM 544 O O . LYS A 1 72 ? -5.203 -6.969 -14.078 1.00 82.50 72 LYS A O 1
ATOM 549 N N . ASN A 1 73 ? -5.254 -4.887 -13.248 1.00 80.19 73 ASN A N 1
ATOM 550 C CA . ASN A 1 73 ? -6.198 -5.175 -12.169 1.00 80.19 73 ASN A CA 1
ATOM 551 C C . ASN A 1 73 ? -7.656 -5.090 -12.657 1.00 80.19 73 ASN A C 1
ATOM 553 O O . ASN A 1 73 ? -8.353 -4.106 -12.420 1.00 80.19 73 ASN A O 1
ATOM 557 N N . GLU A 1 74 ? -8.120 -6.113 -13.374 1.00 66.50 74 GLU A N 1
ATOM 558 C CA . GLU A 1 74 ? -9.455 -6.114 -14.003 1.00 66.50 74 GLU A CA 1
ATOM 559 C C . GLU A 1 74 ? -10.619 -6.292 -13.014 1.00 66.50 74 GLU A C 1
ATOM 561 O O . GLU A 1 74 ? -11.765 -6.022 -13.358 1.00 66.50 74 GLU A O 1
ATOM 566 N N . GLN A 1 75 ? -10.332 -6.729 -11.787 1.00 72.62 75 GLN A N 1
ATOM 567 C CA . GLN A 1 75 ? -11.341 -7.097 -10.785 1.00 72.62 75 GLN A CA 1
ATOM 568 C C . GLN A 1 75 ? -11.441 -6.092 -9.625 1.00 72.62 75 GLN A C 1
ATOM 570 O O . GLN A 1 75 ? -12.211 -6.302 -8.690 1.00 72.62 75 GLN A O 1
ATOM 575 N N . GLY A 1 76 ? -10.681 -4.991 -9.668 1.00 79.19 76 GLY A N 1
ATOM 576 C CA . GLY A 1 76 ? -10.735 -3.955 -8.634 1.00 79.19 76 GLY A CA 1
ATOM 577 C C . GLY A 1 76 ? -10.244 -4.442 -7.268 1.00 79.19 76 GLY A C 1
ATOM 578 O O . GLY A 1 76 ? -10.797 -4.063 -6.238 1.00 79.19 76 GLY A O 1
ATOM 579 N N . HIS A 1 77 ? -9.222 -5.299 -7.238 1.00 88.19 77 HIS A N 1
ATOM 580 C CA . HIS A 1 77 ? -8.606 -5.723 -5.985 1.00 88.19 77 HIS A CA 1
ATOM 581 C C . HIS A 1 77 ? -7.769 -4.596 -5.387 1.00 88.19 77 HIS A C 1
ATOM 583 O O . HIS A 1 77 ? -6.990 -3.942 -6.077 1.00 88.19 77 HIS A O 1
ATOM 589 N N . SER A 1 78 ? -7.909 -4.376 -4.093 1.00 90.62 78 SER A N 1
ATOM 590 C CA . SER A 1 78 ? -7.281 -3.270 -3.382 1.00 90.62 78 SER A CA 1
ATOM 591 C C . SER A 1 78 ? -7.069 -3.654 -1.926 1.00 90.62 78 SER A C 1
ATOM 593 O O . SER A 1 78 ? -7.701 -4.587 -1.421 1.00 90.62 78 SER A O 1
ATOM 595 N N . TRP A 1 79 ? -6.164 -2.949 -1.259 1.00 90.50 79 TRP A N 1
ATOM 596 C CA . TRP A 1 79 ? -5.977 -3.084 0.178 1.00 90.50 79 TRP A CA 1
ATOM 597 C C . TRP A 1 79 ? -6.871 -2.096 0.909 1.00 90.50 79 TRP A C 1
ATOM 599 O O . TRP A 1 79 ? -6.919 -0.919 0.551 1.00 90.50 79 TRP A O 1
ATOM 609 N N . ALA A 1 80 ? -7.581 -2.583 1.920 1.00 89.25 80 ALA A N 1
ATOM 610 C CA . ALA A 1 80 ? -8.460 -1.780 2.748 1.00 89.25 80 ALA A CA 1
ATOM 611 C C . ALA A 1 80 ? -7.673 -1.135 3.889 1.00 89.25 80 ALA A C 1
ATOM 613 O O . ALA A 1 80 ? -6.874 -1.776 4.578 1.00 89.25 80 ALA A O 1
ATOM 614 N N . ILE A 1 81 ? -7.936 0.148 4.111 1.00 84.69 81 ILE A N 1
ATOM 615 C CA . ILE A 1 81 ? -7.348 0.903 5.208 1.00 84.69 81 ILE A CA 1
ATOM 616 C C . ILE A 1 81 ? -8.387 1.030 6.308 1.00 84.69 81 ILE A C 1
ATOM 618 O O . ILE A 1 81 ? -9.513 1.478 6.077 1.00 84.69 81 ILE A O 1
ATOM 622 N N . ALA A 1 82 ? -8.001 0.624 7.516 1.00 80.50 82 ALA A N 1
ATOM 623 C CA . ALA A 1 82 ? -8.851 0.792 8.680 1.00 80.50 82 ALA A CA 1
ATOM 624 C C . ALA A 1 82 ? -9.131 2.289 8.922 1.00 80.50 82 ALA A C 1
ATOM 626 O O . ALA A 1 82 ? -8.236 3.122 8.735 1.00 80.50 82 ALA A O 1
ATOM 627 N N . PRO A 1 83 ? -10.356 2.650 9.339 1.00 78.56 83 PRO A N 1
ATOM 628 C CA . PRO A 1 83 ? -10.651 4.012 9.755 1.00 78.56 83 PRO A CA 1
ATOM 629 C C . PRO A 1 83 ? -9.741 4.405 10.925 1.00 78.56 83 PRO A C 1
ATOM 631 O O . PRO A 1 83 ? -9.612 3.660 11.894 1.00 78.56 83 PRO A O 1
ATOM 634 N N . GLY A 1 84 ? -9.134 5.584 10.824 1.00 74.94 84 GLY A N 1
ATOM 635 C CA . GLY A 1 84 ? -8.267 6.162 11.846 1.00 74.94 84 GLY A CA 1
ATOM 636 C C . GLY A 1 84 ? -8.585 7.644 12.061 1.00 74.94 84 GLY A C 1
ATOM 637 O O . GLY A 1 84 ? -9.336 8.232 11.271 1.00 74.94 84 GLY A O 1
ATOM 638 N N . PRO A 1 85 ? -8.058 8.259 13.131 1.00 77.81 85 PRO A N 1
ATOM 639 C CA . PRO A 1 85 ? -8.237 9.680 13.390 1.00 77.81 85 PRO A CA 1
ATOM 640 C C . PRO A 1 85 ? -7.671 10.543 12.253 1.00 77.81 85 PRO A C 1
ATOM 642 O O . PRO A 1 85 ? -6.689 10.201 11.591 1.00 77.81 85 PRO A O 1
ATOM 645 N N . ALA A 1 86 ? -8.296 11.701 12.033 1.00 77.12 86 ALA A N 1
ATOM 646 C CA . ALA A 1 86 ? -7.846 12.643 11.018 1.00 77.12 86 ALA A CA 1
ATOM 647 C C . ALA A 1 86 ? -6.407 13.105 11.303 1.00 77.12 86 ALA A C 1
ATOM 649 O O . ALA A 1 86 ? -6.082 13.507 12.417 1.00 77.12 86 ALA A O 1
ATOM 650 N N . GLY A 1 87 ? -5.554 13.068 10.277 1.00 76.81 87 GLY A N 1
ATOM 651 C CA . GLY A 1 87 ? -4.144 13.455 10.388 1.00 76.81 87 GLY A CA 1
ATOM 652 C C . GLY A 1 87 ? -3.194 12.310 10.746 1.00 76.81 87 GLY A C 1
ATOM 653 O O . GLY A 1 87 ? -1.983 12.514 10.751 1.00 76.81 87 GLY A O 1
ATOM 654 N N . GLU A 1 88 ? -3.707 11.101 10.981 1.00 82.88 88 GLU A N 1
ATOM 655 C CA . GLU A 1 88 ? -2.871 9.924 11.194 1.00 82.88 88 GLU A CA 1
ATOM 656 C C . GLU A 1 88 ? -2.153 9.517 9.897 1.00 82.88 88 GLU A C 1
ATOM 658 O O . GLU A 1 88 ? -2.753 9.416 8.824 1.00 82.88 88 GLU A O 1
ATOM 663 N N . VAL A 1 89 ? -0.842 9.302 9.985 1.00 85.56 89 VAL A N 1
ATOM 664 C CA . VAL A 1 89 ? -0.007 8.913 8.845 1.00 85.56 89 VAL A CA 1
ATOM 665 C C . VAL A 1 89 ? 0.125 7.401 8.843 1.00 85.56 89 VAL A C 1
ATOM 667 O O . VAL A 1 89 ? 0.509 6.822 9.854 1.00 85.56 89 VAL A O 1
ATOM 670 N N . GLN A 1 90 ? -0.135 6.762 7.706 1.00 86.69 90 GLN A N 1
ATOM 671 C CA . GLN A 1 90 ? 0.156 5.342 7.538 1.00 86.69 90 GLN A CA 1
ATOM 672 C C . GLN A 1 90 ? 1.487 5.158 6.824 1.00 86.69 90 GLN A C 1
ATOM 674 O O . GLN A 1 90 ? 1.793 5.868 5.863 1.00 86.69 90 GLN A O 1
ATOM 679 N N . GLU A 1 91 ? 2.270 4.202 7.308 1.00 88.94 91 GLU A N 1
ATOM 680 C CA . GLU A 1 91 ? 3.453 3.697 6.634 1.00 88.94 91 GLU A CA 1
ATOM 681 C C . GLU A 1 91 ? 3.086 2.415 5.886 1.00 88.94 91 GLU A C 1
ATOM 683 O O . GLU A 1 91 ? 2.650 1.442 6.494 1.00 88.94 91 GLU A O 1
ATOM 688 N N . VAL A 1 92 ? 3.273 2.419 4.568 1.00 89.88 92 VAL A N 1
ATOM 689 C CA . VAL A 1 92 ? 3.127 1.244 3.705 1.00 89.88 92 VAL A CA 1
ATOM 690 C C . VAL A 1 92 ? 4.515 0.771 3.308 1.00 89.88 92 VAL A C 1
ATOM 692 O O . VAL A 1 92 ? 5.322 1.549 2.798 1.00 89.88 92 VAL A O 1
ATOM 695 N N . VAL A 1 93 ? 4.790 -0.510 3.519 1.00 91.06 93 VAL A N 1
ATOM 696 C CA . VAL A 1 93 ? 6.070 -1.150 3.226 1.00 91.06 93 VAL A CA 1
ATOM 697 C C . VAL A 1 93 ? 5.839 -2.278 2.233 1.00 91.06 93 VAL A C 1
ATOM 699 O O . VAL A 1 93 ? 5.089 -3.212 2.508 1.00 91.06 93 VAL A O 1
ATOM 702 N N . LEU A 1 94 ? 6.501 -2.197 1.084 1.00 89.88 94 LEU A N 1
ATOM 703 C CA . LEU A 1 94 ? 6.504 -3.216 0.045 1.00 89.88 94 LEU A CA 1
ATOM 704 C C . LEU A 1 94 ? 7.892 -3.858 -0.040 1.00 89.88 94 LEU A C 1
ATOM 706 O O . LEU A 1 94 ? 8.876 -3.222 -0.426 1.00 89.88 94 LEU A O 1
ATOM 710 N N . SER A 1 95 ? 7.963 -5.145 0.272 1.00 88.69 95 SER A N 1
ATOM 711 C CA . SER A 1 95 ? 9.189 -5.930 0.168 1.00 88.69 95 SER A CA 1
ATOM 712 C C . SER A 1 95 ? 9.364 -6.444 -1.256 1.00 88.69 95 SER A C 1
ATOM 714 O O . SER A 1 95 ? 8.567 -7.256 -1.732 1.00 88.69 95 SER A O 1
ATOM 716 N N . CYS A 1 96 ? 10.446 -6.018 -1.913 1.00 83.69 96 CYS A N 1
ATOM 717 C CA . CYS A 1 96 ? 10.785 -6.417 -3.282 1.00 83.69 96 CYS A CA 1
ATOM 718 C C . CYS A 1 96 ? 12.169 -7.087 -3.371 1.00 83.69 96 CYS A C 1
ATOM 720 O O . CYS A 1 96 ? 13.072 -6.550 -4.025 1.00 83.69 96 CYS A O 1
ATOM 722 N N . PRO A 1 97 ? 12.394 -8.254 -2.735 1.00 78.25 97 PRO A N 1
ATOM 723 C CA . PRO A 1 97 ? 13.660 -8.960 -2.878 1.00 78.25 97 PRO A CA 1
ATOM 724 C C . PRO A 1 97 ? 13.889 -9.309 -4.357 1.00 78.25 97 PRO A C 1
ATOM 726 O O . PRO A 1 97 ? 13.072 -9.977 -4.988 1.00 78.25 97 PRO A O 1
ATOM 729 N N . ARG A 1 98 ? 15.012 -8.845 -4.923 1.00 77.75 98 ARG A N 1
ATOM 730 C CA . ARG A 1 98 ? 15.376 -9.031 -6.345 1.00 77.75 98 ARG A CA 1
ATOM 731 C C . ARG A 1 98 ? 14.398 -8.382 -7.344 1.00 77.75 98 ARG A C 1
ATOM 733 O O . ARG A 1 98 ? 14.248 -8.884 -8.455 1.00 77.75 98 ARG A O 1
ATOM 740 N N . GLY A 1 99 ? 13.723 -7.296 -6.954 1.00 75.94 99 GLY A N 1
ATOM 741 C CA . GLY A 1 99 ? 12.800 -6.561 -7.833 1.00 75.94 99 GLY A CA 1
ATOM 742 C C . GLY A 1 99 ? 11.448 -7.248 -8.045 1.00 75.94 99 GLY A C 1
ATOM 743 O O . GLY A 1 99 ? 10.696 -6.873 -8.939 1.00 75.94 99 GLY A O 1
ATOM 744 N N . ARG A 1 100 ? 11.123 -8.269 -7.241 1.00 80.62 100 ARG A N 1
ATOM 745 C CA . ARG A 1 100 ? 9.823 -8.947 -7.280 1.00 80.62 100 ARG A CA 1
ATOM 746 C C . ARG A 1 100 ? 9.027 -8.626 -6.017 1.00 80.62 100 ARG A C 1
ATOM 748 O O . ARG A 1 100 ? 9.514 -8.970 -4.940 1.00 80.62 100 ARG A O 1
ATOM 755 N N . PRO A 1 101 ? 7.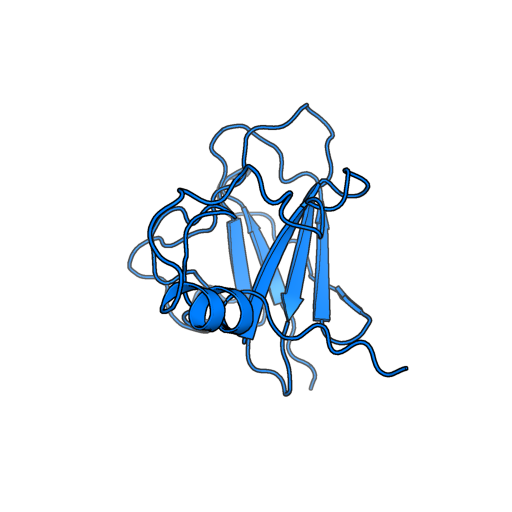833 -8.017 -6.130 1.00 84.94 101 PRO A N 1
ATOM 756 C CA . PRO A 1 101 ? 6.929 -7.830 -4.999 1.00 84.94 101 PRO A CA 1
ATOM 757 C C . PRO A 1 101 ? 6.636 -9.171 -4.318 1.00 84.94 101 PRO A C 1
ATOM 759 O O . PRO A 1 101 ? 6.111 -10.082 -4.955 1.00 84.94 101 PRO A O 1
ATOM 762 N N . LEU A 1 102 ? 7.013 -9.307 -3.045 1.00 85.50 102 LEU A N 1
ATOM 763 C CA . LEU A 1 102 ? 6.819 -10.537 -2.269 1.00 85.50 102 LEU A CA 1
ATOM 764 C C . LEU A 1 102 ? 5.749 -10.365 -1.193 1.00 85.50 102 LEU A C 1
ATOM 766 O O . LEU A 1 102 ? 4.890 -11.227 -1.034 1.00 85.50 102 LEU A O 1
ATOM 770 N N . SER A 1 103 ? 5.807 -9.257 -0.459 1.00 85.62 103 SER A N 1
ATOM 771 C CA . SER A 1 103 ? 4.885 -8.965 0.633 1.00 85.62 103 SER A CA 1
ATOM 772 C C . SER A 1 103 ? 4.656 -7.468 0.754 1.00 85.62 103 SER A C 1
ATOM 774 O O . SER A 1 103 ? 5.539 -6.669 0.432 1.00 85.62 103 SER A O 1
ATOM 776 N N . ILE A 1 104 ? 3.488 -7.100 1.265 1.00 88.44 104 ILE A N 1
ATOM 777 C CA . ILE A 1 104 ? 3.135 -5.727 1.598 1.00 88.44 104 ILE A CA 1
ATOM 778 C C . ILE A 1 104 ? 2.557 -5.697 3.008 1.00 88.44 104 ILE A C 1
ATOM 780 O O . ILE A 1 104 ? 1.848 -6.614 3.414 1.00 88.44 104 ILE A O 1
ATOM 784 N N . SER A 1 105 ? 2.881 -4.654 3.756 1.00 87.44 105 SER A N 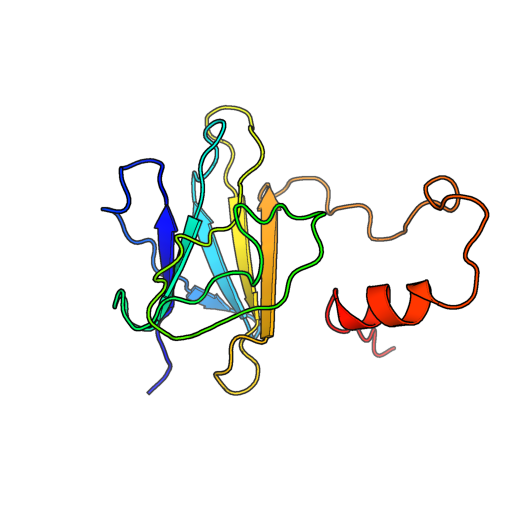1
ATOM 785 C CA . SER A 1 105 ? 2.344 -4.407 5.091 1.00 87.44 105 SER A CA 1
ATOM 786 C C . SER A 1 105 ? 2.089 -2.923 5.257 1.00 87.44 105 SER A C 1
ATOM 788 O O . SER A 1 105 ? 2.841 -2.108 4.722 1.00 87.44 105 SER A O 1
ATOM 790 N N . TRP A 1 106 ? 1.063 -2.561 6.014 1.00 87.81 106 TRP A N 1
ATOM 791 C CA . TRP A 1 106 ? 0.790 -1.171 6.336 1.00 87.81 106 TRP A CA 1
ATOM 792 C C . TRP A 1 106 ? 0.359 -1.028 7.788 1.00 87.81 106 TRP A C 1
ATOM 794 O O . TRP A 1 106 ? -0.343 -1.880 8.330 1.00 87.81 106 TRP A O 1
ATOM 804 N N . SER A 1 107 ? 0.821 0.042 8.423 1.00 85.38 107 SER A N 1
ATOM 805 C CA . SER A 1 107 ? 0.546 0.336 9.826 1.00 85.38 107 SER A CA 1
ATOM 806 C C . SER A 1 107 ? 0.560 1.836 10.074 1.00 85.38 107 SER A C 1
ATOM 808 O O . SER A 1 107 ? 1.141 2.607 9.311 1.00 85.38 107 SER A O 1
ATOM 810 N N . VAL A 1 108 ? -0.040 2.263 11.181 1.00 84.69 108 VAL A N 1
ATOM 811 C CA . VAL A 1 108 ? 0.073 3.646 11.646 1.00 84.69 108 VAL A CA 1
ATOM 812 C C . VAL A 1 108 ? 1.538 3.966 11.937 1.00 84.69 108 VAL A C 1
ATOM 814 O O . VAL A 1 108 ? 2.217 3.249 12.675 1.00 84.69 108 VAL A O 1
ATOM 817 N N . ARG A 1 109 ? 2.045 5.053 11.357 1.00 79.25 109 ARG A N 1
ATOM 818 C CA . ARG A 1 109 ? 3.421 5.505 11.545 1.00 79.25 109 ARG A CA 1
ATOM 819 C C . ARG A 1 109 ? 3.603 5.980 12.985 1.00 79.25 109 ARG A C 1
ATOM 821 O O . ARG A 1 109 ? 2.997 6.965 13.392 1.00 79.25 109 ARG A O 1
ATOM 828 N N . GLY A 1 110 ? 4.461 5.293 13.735 1.00 72.25 110 GLY A N 1
ATOM 829 C CA . GLY A 1 110 ? 4.666 5.567 15.161 1.00 72.25 110 GLY A CA 1
ATOM 830 C C . GLY A 1 110 ? 3.546 5.042 16.065 1.00 72.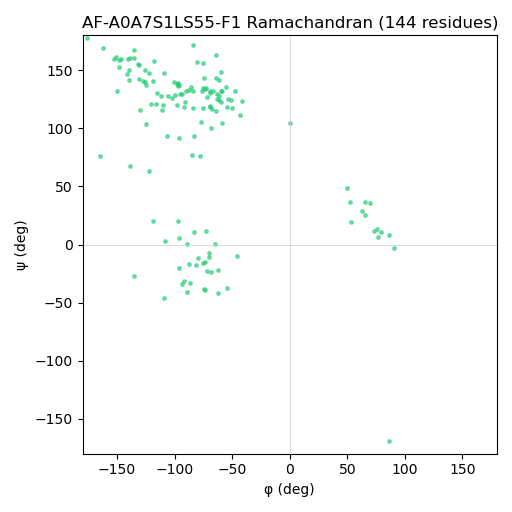25 110 GLY A C 1
ATOM 831 O O . GLY A 1 110 ? 3.574 5.311 17.263 1.00 72.25 110 GLY A O 1
ATOM 832 N N . GLY A 1 111 ? 2.585 4.291 15.515 1.00 65.25 111 GLY A N 1
ATOM 833 C CA . GLY A 1 111 ? 1.670 3.497 16.327 1.00 65.25 111 GLY A CA 1
ATOM 834 C C . GLY A 1 111 ? 2.430 2.405 17.087 1.00 65.25 111 GLY A C 1
ATOM 835 O O . GLY A 1 111 ? 3.573 2.092 16.728 1.00 65.25 111 GLY A O 1
ATOM 836 N N . PRO A 1 112 ? 1.821 1.814 18.131 1.00 53.69 112 PRO A N 1
ATOM 837 C CA . PRO A 1 112 ? 2.362 0.601 18.719 1.00 53.69 112 PRO A CA 1
ATOM 838 C C . PRO A 1 112 ? 2.588 -0.389 17.577 1.00 53.69 112 PRO A C 1
ATOM 840 O O . PRO A 1 112 ? 1.680 -0.641 16.779 1.00 53.69 112 PRO A O 1
ATOM 843 N N . LEU A 1 113 ? 3.822 -0.887 17.452 1.00 50.28 113 LEU A N 1
ATOM 844 C CA . LEU A 1 113 ? 4.079 -2.038 16.595 1.00 50.28 113 LEU A CA 1
ATOM 845 C C . LEU A 1 113 ? 3.00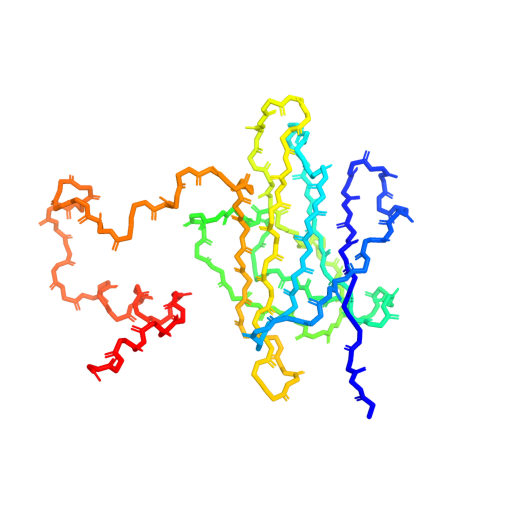9 -3.072 16.958 1.00 50.28 113 LEU A C 1
ATOM 847 O O . LEU A 1 113 ? 2.796 -3.258 18.159 1.00 50.28 113 LEU A O 1
ATOM 851 N N . PRO A 1 114 ? 2.309 -3.692 15.989 1.00 47.94 114 PRO A N 1
ATOM 852 C CA . PRO A 1 114 ? 1.417 -4.793 16.320 1.00 47.94 114 PRO A CA 1
ATOM 853 C C . PRO A 1 114 ? 2.244 -5.747 17.171 1.00 47.94 114 PRO A C 1
ATOM 855 O O . PRO A 1 114 ? 3.316 -6.155 16.713 1.00 47.94 114 PRO A O 1
ATOM 858 N N . ASP A 1 115 ? 1.832 -5.945 18.429 1.00 37.66 115 ASP A N 1
ATOM 859 C CA . ASP A 1 115 ? 2.629 -6.632 19.440 1.00 37.66 115 ASP A CA 1
ATOM 860 C C . ASP A 1 115 ? 3.254 -7.868 18.795 1.00 37.66 115 ASP A C 1
ATOM 862 O O . ASP A 1 115 ? 2.575 -8.805 18.378 1.00 37.66 115 ASP A O 1
ATOM 866 N N . THR A 1 116 ? 4.577 -7.841 18.635 1.00 42.59 116 THR A N 1
ATOM 867 C CA . THR A 1 116 ? 5.349 -8.873 17.918 1.00 42.59 116 THR A CA 1
ATOM 868 C C . THR A 1 116 ? 5.443 -10.173 18.717 1.00 42.59 116 THR A C 1
ATOM 870 O O . THR A 1 116 ? 6.192 -11.086 18.372 1.00 42.59 116 THR A O 1
ATOM 873 N N . ASN A 1 117 ? 4.654 -10.272 19.780 1.00 37.31 117 ASN A N 1
ATOM 874 C CA . ASN A 1 117 ? 4.455 -11.450 20.577 1.00 37.31 117 ASN A CA 1
ATOM 875 C C . ASN A 1 117 ? 2.944 -11.697 20.591 1.00 37.31 117 ASN A C 1
ATOM 877 O O . ASN A 1 117 ? 2.238 -10.954 21.273 1.00 37.31 117 ASN A O 1
ATOM 881 N N . PRO A 1 118 ? 2.412 -12.677 19.836 1.00 40.22 118 PRO A N 1
ATOM 882 C CA . PRO A 1 118 ? 1.027 -13.066 20.020 1.00 40.22 118 PRO A CA 1
ATOM 883 C C . PRO A 1 118 ? 0.909 -13.517 21.472 1.00 40.22 118 PRO A C 1
ATOM 885 O O . PRO A 1 118 ? 1.412 -14.581 21.844 1.00 40.22 118 PRO A O 1
ATOM 888 N N . THR A 1 119 ? 0.309 -12.682 22.321 1.00 43.62 119 THR A N 1
ATOM 889 C CA . THR A 1 119 ? 0.008 -13.078 23.686 1.00 43.62 119 THR A CA 1
ATOM 890 C C . THR A 1 119 ? -0.770 -14.373 23.558 1.00 43.62 119 THR A C 1
ATOM 892 O O . THR A 1 119 ? -1.753 -14.457 22.821 1.00 43.62 119 THR A O 1
ATOM 895 N N . ARG A 1 120 ? -0.268 -15.403 24.236 1.00 43.88 120 ARG A N 1
ATOM 896 C CA . ARG A 1 120 ? -0.734 -16.797 24.269 1.00 43.88 120 ARG A CA 1
ATOM 897 C C . ARG A 1 120 ? -2.257 -16.968 24.447 1.00 43.88 120 ARG A C 1
ATOM 899 O O . ARG A 1 120 ? -2.762 -18.074 24.306 1.00 43.88 120 ARG A O 1
ATOM 906 N N . GLU A 1 121 ? -2.960 -15.883 24.749 1.00 47.09 121 GLU A N 1
ATOM 907 C CA . GLU A 1 121 ? -4.395 -15.751 24.970 1.00 47.09 121 GLU A CA 1
ATOM 908 C C . GLU A 1 121 ? -5.224 -15.490 23.699 1.00 47.09 121 GLU A C 1
ATOM 910 O O . GLU A 1 121 ? -6.426 -15.721 23.725 1.00 47.09 121 GLU A O 1
ATOM 915 N N . MET A 1 122 ? -4.626 -15.063 22.576 1.00 41.38 122 MET A N 1
ATOM 916 C CA . MET A 1 122 ? -5.377 -14.773 21.336 1.00 41.38 122 MET A CA 1
ATOM 917 C C . MET A 1 122 ? -5.407 -15.930 20.323 1.00 41.38 122 MET A C 1
ATOM 919 O O . MET A 1 122 ? -5.929 -15.770 19.221 1.00 41.38 122 MET A O 1
ATOM 923 N N . MET A 1 123 ? -4.875 -17.104 20.673 1.00 44.72 123 MET A N 1
ATOM 924 C CA . MET A 1 123 ? -5.032 -18.302 19.844 1.00 44.72 123 MET A CA 1
ATOM 925 C C . MET A 1 123 ? -6.289 -19.068 20.280 1.00 44.72 123 MET A C 1
ATOM 927 O O . MET A 1 123 ? -6.355 -19.466 21.447 1.00 44.72 123 MET A O 1
ATOM 931 N N . PRO A 1 124 ? -7.273 -19.321 19.389 1.00 42.53 124 PRO A N 1
ATOM 932 C CA . PRO A 1 124 ? -8.319 -20.292 19.687 1.00 42.53 124 PRO A CA 1
ATOM 933 C C . PRO A 1 124 ? -7.651 -21.626 20.042 1.00 42.53 124 PRO A C 1
ATOM 935 O O . PRO A 1 124 ? -6.678 -22.037 19.409 1.00 42.53 124 PRO A O 1
ATOM 938 N N . ALA A 1 125 ? -8.133 -22.269 21.105 1.00 48.78 125 ALA A N 1
ATOM 939 C CA . ALA A 1 125 ? -7.447 -23.364 21.792 1.00 48.78 125 ALA A CA 1
ATOM 940 C C . ALA A 1 125 ? -7.248 -24.649 20.955 1.00 48.78 125 ALA A C 1
ATOM 942 O O . ALA A 1 125 ? -6.657 -25.610 21.447 1.00 48.78 125 ALA A O 1
ATOM 943 N N . GLU A 1 126 ? -7.684 -24.679 19.697 1.00 45.75 126 GLU A N 1
ATOM 944 C CA . GLU A 1 126 ? -7.817 -25.896 18.902 1.00 45.75 126 GLU A CA 1
ATOM 945 C C . GLU A 1 126 ? -7.353 -25.705 17.449 1.00 45.75 126 GLU A C 1
ATOM 947 O O . GLU A 1 126 ? -8.166 -25.759 16.541 1.00 45.75 126 GLU A O 1
ATOM 952 N N . ASP A 1 127 ? -6.052 -25.491 17.209 1.00 46.25 127 ASP A N 1
ATOM 953 C CA . ASP A 1 127 ? -5.382 -26.016 15.997 1.00 46.25 127 ASP A CA 1
ATOM 954 C C . ASP A 1 127 ? -3.844 -25.963 16.131 1.00 46.25 127 ASP A C 1
ATOM 956 O O . ASP A 1 127 ? -3.145 -25.086 15.622 1.00 46.25 127 ASP A O 1
ATOM 960 N N . ARG A 1 128 ? -3.277 -26.890 16.911 1.00 52.78 128 ARG A N 1
ATOM 961 C CA . ARG A 1 128 ? -1.867 -26.846 17.350 1.00 52.78 128 ARG A CA 1
ATOM 962 C C . ARG A 1 128 ? -0.823 -27.401 16.371 1.00 52.78 128 ARG A C 1
ATOM 964 O O 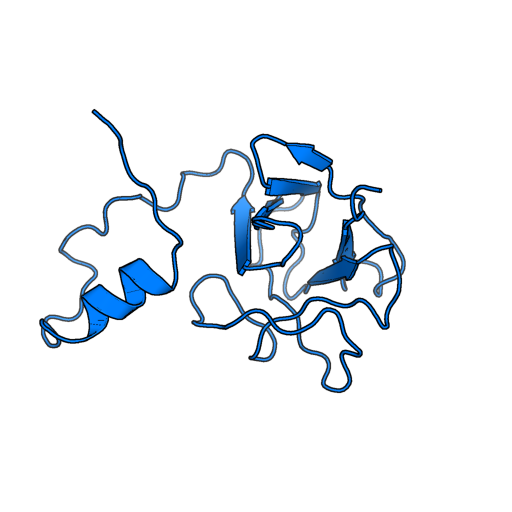. ARG A 1 128 ? 0.328 -27.549 16.773 1.00 52.78 128 ARG A O 1
ATOM 971 N N . VAL A 1 129 ? -1.144 -27.694 15.107 1.00 49.59 129 VAL A N 1
ATOM 972 C CA . VAL A 1 129 ? -0.142 -28.288 14.186 1.00 49.59 129 VAL A CA 1
ATOM 973 C C . VAL A 1 129 ? -0.120 -27.658 12.784 1.00 49.59 129 VAL A C 1
ATOM 975 O O . VAL A 1 129 ? 0.947 -27.617 12.169 1.00 49.59 129 VAL A O 1
ATOM 978 N N . GLY A 1 130 ? -1.227 -27.097 12.281 1.00 43.56 130 GLY A N 1
ATOM 979 C CA . GLY A 1 130 ? -1.294 -26.588 10.903 1.00 43.56 130 GLY A CA 1
ATOM 980 C C . GLY A 1 130 ? -0.881 -25.123 10.722 1.00 43.56 130 GLY A C 1
ATOM 981 O O . GLY A 1 130 ? -0.175 -24.780 9.770 1.00 43.56 130 GLY A O 1
ATOM 982 N N . GLN A 1 131 ? -1.285 -24.242 11.640 1.00 44.16 131 GLN A N 1
ATOM 983 C CA . GLN A 1 131 ? -1.227 -22.790 11.407 1.00 44.16 131 GLN A CA 1
ATOM 984 C C . GLN A 1 131 ? 0.150 -22.147 11.632 1.00 44.16 131 GLN A C 1
ATOM 986 O O . GLN A 1 131 ? 0.431 -21.082 11.082 1.00 44.16 131 GLN A O 1
ATOM 991 N N . HIS A 1 132 ? 1.065 -22.811 12.342 1.00 41.97 132 HIS A N 1
ATOM 992 C CA . HIS A 1 132 ? 2.409 -22.272 12.587 1.00 41.97 132 HIS A CA 1
ATOM 993 C C . HIS A 1 132 ? 3.272 -22.210 11.309 1.00 41.97 132 HIS A C 1
ATOM 995 O O . HIS A 1 132 ? 4.187 -21.393 11.204 1.00 41.97 132 HIS A O 1
ATOM 1001 N N . LYS A 1 133 ? 2.954 -23.033 10.297 1.00 39.22 133 LYS A N 1
ATOM 1002 C CA . LYS A 1 133 ? 3.583 -22.944 8.969 1.00 39.22 133 LYS A CA 1
ATOM 1003 C C . LYS A 1 133 ? 3.078 -21.751 8.164 1.00 39.22 133 LYS A C 1
ATOM 1005 O O . LYS A 1 133 ? 3.883 -21.119 7.492 1.00 39.22 133 LYS A O 1
ATOM 1010 N N . LEU A 1 134 ? 1.787 -21.431 8.259 1.00 41.34 134 LEU A N 1
ATOM 1011 C CA . LEU A 1 134 ? 1.183 -20.304 7.549 1.00 41.34 134 LEU A CA 1
ATOM 1012 C C . LEU A 1 134 ? 1.590 -18.969 8.171 1.00 41.34 134 LEU A C 1
ATOM 1014 O O . LEU A 1 134 ? 1.932 -18.055 7.438 1.00 41.34 134 LEU A O 1
ATOM 1018 N N . PHE A 1 135 ? 1.674 -18.866 9.498 1.00 41.66 135 PHE A N 1
ATOM 1019 C CA . PHE A 1 135 ? 2.104 -17.623 10.149 1.00 41.66 135 PHE A CA 1
ATOM 1020 C C . PHE A 1 135 ? 3.550 -17.237 9.777 1.00 41.66 135 PHE A C 1
ATOM 1022 O O . PHE A 1 135 ? 3.815 -16.095 9.410 1.00 41.66 135 PHE A O 1
ATOM 1029 N N . ASN A 1 136 ? 4.463 -18.217 9.738 1.00 40.69 136 ASN A N 1
ATOM 1030 C CA . ASN A 1 136 ? 5.846 -18.020 9.280 1.00 40.69 136 ASN A CA 1
ATOM 1031 C C . ASN A 1 136 ? 5.996 -17.883 7.750 1.00 40.69 136 ASN A C 1
ATOM 1033 O O . ASN A 1 136 ? 7.055 -17.465 7.279 1.00 40.69 136 ASN A O 1
ATOM 1037 N N . GLN A 1 137 ? 4.982 -18.261 6.965 1.00 39.19 137 GLN A N 1
ATOM 1038 C CA . GLN A 1 137 ? 4.966 -18.090 5.505 1.00 39.19 137 GLN A CA 1
ATOM 1039 C C . GLN A 1 137 ? 4.322 -16.767 5.065 1.00 39.19 137 GLN A C 1
ATOM 1041 O O . GLN A 1 137 ? 4.733 -16.219 4.046 1.00 39.19 137 GLN A O 1
ATOM 1046 N N . THR A 1 138 ? 3.346 -16.254 5.817 1.00 40.47 138 THR A N 1
ATOM 1047 C CA . THR A 1 138 ? 2.570 -15.047 5.483 1.00 40.47 138 THR A CA 1
ATOM 1048 C C . THR A 1 138 ? 3.260 -13.768 5.960 1.00 40.47 138 THR A C 1
ATOM 1050 O O . THR A 1 138 ? 3.215 -12.752 5.272 1.00 40.47 138 THR A O 1
ATOM 1053 N N . PHE A 1 139 ? 3.977 -13.821 7.084 1.00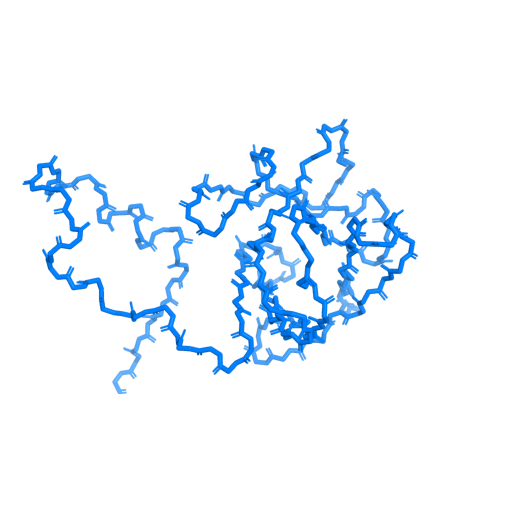 42.78 139 PHE A N 1
ATOM 1054 C CA . PHE A 1 139 ? 4.794 -12.714 7.579 1.00 42.78 139 PHE A CA 1
ATOM 1055 C C . PHE A 1 139 ? 6.261 -13.063 7.354 1.00 42.78 139 PHE A C 1
ATOM 1057 O O . PHE A 1 139 ? 6.868 -13.783 8.143 1.00 42.78 139 PHE A O 1
ATOM 1064 N N . GLY A 1 140 ? 6.809 -12.618 6.220 1.00 33.91 140 GLY A N 1
ATOM 1065 C CA . GLY A 1 140 ? 8.182 -12.903 5.812 1.00 33.91 140 GLY A CA 1
ATOM 1066 C C . GLY A 1 140 ? 9.183 -12.820 6.970 1.00 33.91 140 GLY A C 1
ATOM 1067 O O . GLY A 1 140 ? 9.278 -11.800 7.642 1.00 33.91 140 GLY A O 1
ATOM 1068 N N . MET A 1 141 ? 9.903 -13.930 7.172 1.00 35.25 141 MET A N 1
ATOM 1069 C CA . MET A 1 141 ? 11.145 -14.086 7.939 1.00 35.25 141 MET A CA 1
ATOM 1070 C C . MET A 1 141 ? 11.692 -12.809 8.597 1.00 35.25 141 MET A C 1
ATOM 1072 O O . MET A 1 141 ? 12.426 -12.048 7.967 1.00 35.25 141 MET A O 1
ATOM 1076 N N . TRP A 1 142 ? 11.520 -12.693 9.911 1.00 38.72 142 TRP A N 1
ATOM 1077 C CA . TRP A 1 142 ? 12.498 -12.002 10.748 1.00 38.72 142 TRP A CA 1
ATOM 1078 C C . TRP A 1 142 ? 13.429 -13.057 11.341 1.00 38.72 142 TRP A C 1
ATOM 1080 O O . TRP A 1 142 ? 13.152 -13.670 12.370 1.00 38.72 142 TRP A O 1
ATOM 1090 N N . ARG A 1 143 ? 14.541 -13.325 10.648 1.00 30.53 143 ARG A N 1
ATOM 1091 C CA . ARG A 1 143 ? 15.678 -14.013 11.265 1.00 30.53 143 ARG A CA 1
ATOM 1092 C C . ARG A 1 143 ? 16.422 -12.991 12.122 1.00 30.53 143 ARG A C 1
ATOM 1094 O O . ARG A 1 143 ? 17.143 -12.157 11.588 1.00 30.53 143 ARG A O 1
ATOM 1101 N N . LEU A 1 144 ? 16.275 -13.093 13.439 1.00 31.14 144 LEU A N 1
ATOM 1102 C CA . LEU A 1 144 ? 17.268 -12.580 14.380 1.00 31.14 144 LEU A CA 1
ATOM 1103 C C . LEU A 1 144 ? 18.527 -13.448 14.242 1.00 31.14 144 LEU A C 1
ATOM 1105 O O . LEU A 1 144 ? 18.575 -14.577 14.732 1.00 31.14 144 LEU A O 1
ATOM 1109 N N . SER A 1 145 ? 19.530 -12.954 13.519 1.00 29.30 145 SER A N 1
ATOM 1110 C CA . SER A 1 145 ? 20.907 -13.405 13.720 1.00 29.30 145 SER A CA 1
ATOM 1111 C C . SER A 1 145 ? 21.397 -12.842 15.053 1.00 29.30 145 SER A C 1
ATOM 1113 O O . SER A 1 145 ? 21.245 -11.646 15.299 1.00 29.30 145 SER A O 1
ATOM 1115 N N . ARG A 1 146 ? 21.892 -13.752 15.898 1.00 36.41 146 ARG A N 1
ATOM 1116 C CA . ARG A 1 146 ? 22.489 -13.493 17.214 1.00 36.41 146 ARG A CA 1
ATOM 1117 C C . ARG A 1 146 ? 23.670 -12.537 17.143 1.00 36.41 146 ARG A C 1
ATOM 1119 O O . ARG A 1 146 ? 24.365 -12.564 16.103 1.00 36.41 146 ARG A O 1
#

Mean predicted aligned error: 11.7 Å

Foldseek 3Di:
DAKWKWKAKPPVPRPDTFTFDDDPQWTKDKAQRADAFMWMWMAIVPDQQQTWAWPDAQAEQPRQTWIDDRGHPPPRGTHTDHHDDGPFMKMKIFHQDVNRGGAIDIDTDPPPDPPPDPPPPPDDPPDPPPCVVVVPRRPDDPDPDD

Secondary structure (DSSP, 8-state):
-PPPEEEEEGGGTS--EEEEEEETTEEEEEE---STT-EEEEEETT-GGGEEEESSTTB-SSS---EEEEE--TT---EEPPP--TTPPEEEEEE-GGG---EEEEEETTSPPP-SS--TTSS-SS-TTTHHHHHHHHS-------

Radius of gyration: 15.94 Å; Cα contacts (8 Å, |Δi|>4): 276; chains: 1; bounding box: 36×42×41 Å

Organism: Alexandrium catenella (NCBI:txid2925)

Sequence (146 aa):
MADKFYIVSSKDGWKSMGEMTWSAGAYRYSGPLTAPGHEFQVLRDGASDGAVYPSVQRADPFTAHTLKGPGKNEQGHSWAIAPGPAGEVQEVVLSCPRGRPLSISWSVRGGPLPDTNPTREMMPAEDRVGQHKLFNQTFGMWRLSR

Nearest PDB structures (foldseek):
  4yee-assembly4_D  TM=7.037E-01  e=8.195E-02  Rattus norvegicus
  6b2e-assembly1_B  TM=6.943E-01  e=1.278E-01  Homo sapiens
  4y0g-assembly2_B  TM=7.050E-01  e=1.992E-01  Rattus norvegicus
  4rer-assembly1_B  TM=6.635E-01  e=8.914E-01  Homo sapiens
  2lu4-assembly1_A  TM=5.702E-01  e=4.332E-01  Rattus norvegicus